Protein AF-A0A2E3MHT1-F1 (afdb_monomer)

Sequence (95 aa):
MANIQGMTSIAVALLIGLGALGTAIGFGLLGGKFLEGAARQPEMVPMLQMKMFIVAGLLDAVTMIGVAIALFFVFNNPFAGEVAKFLMAHGVKLT

Solvent-accessible surface area (backbone atoms only — not comparable to full-atom values): 5207 Å² total; per-residue (Å²): 110,70,69,60,54,55,54,47,53,52,52,32,51,49,46,42,50,54,32,52,50,52,46,52,54,48,50,51,54,50,51,52,53,48,51,56,46,35,73,76,37,63,88,48,34,73,61,50,52,55,54,46,51,55,52,50,50,55,52,47,49,60,35,50,52,44,42,52,52,30,51,41,51,71,78,59,36,63,71,61,50,53,54,51,52,54,36,52,76,70,72,49,79,87,122

Structure (mmCIF, N/CA/C/O backbone):
data_AF-A0A2E3MHT1-F1
#
_entry.id   AF-A0A2E3MHT1-F1
#
loop_
_atom_site.group_PDB
_atom_site.id
_atom_site.type_symbol
_atom_site.label_atom_id
_atom_site.label_alt_id
_atom_site.label_comp_id
_atom_site.label_asym_id
_atom_site.label_entity_id
_atom_site.label_seq_id
_atom_site.pdbx_PDB_ins_code
_atom_site.Cartn_x
_atom_site.Cartn_y
_atom_site.Cartn_z
_atom_site.occupancy
_atom_site.B_iso_or_equiv
_atom_site.auth_seq_id
_atom_site.auth_comp_id
_atom_site.auth_asym_id
_atom_site.auth_atom_id
_atom_site.pdbx_PDB_model_num
ATOM 1 N N . MET A 1 1 ? 19.522 -2.858 -24.284 1.00 64.75 1 MET A N 1
ATOM 2 C CA . MET A 1 1 ? 18.632 -3.706 -23.458 1.00 64.75 1 MET A CA 1
ATOM 3 C C . MET A 1 1 ? 18.906 -3.580 -21.959 1.00 64.75 1 MET A C 1
ATOM 5 O O . MET A 1 1 ? 17.964 -3.295 -21.233 1.00 64.75 1 MET A O 1
ATOM 9 N N . ALA A 1 2 ? 20.163 -3.674 -21.499 1.00 74.50 2 ALA A N 1
ATOM 10 C CA . ALA A 1 2 ? 20.514 -3.572 -20.072 1.00 74.50 2 ALA A CA 1
ATOM 11 C C . ALA A 1 2 ? 20.040 -2.275 -19.371 1.00 74.50 2 ALA A C 1
ATOM 13 O O . ALA A 1 2 ? 19.421 -2.351 -18.316 1.00 74.50 2 ALA A O 1
ATOM 14 N N . ASN A 1 3 ? 20.232 -1.092 -19.977 1.00 79.56 3 ASN A N 1
ATOM 15 C CA . ASN A 1 3 ? 19.769 0.176 -19.377 1.00 79.56 3 ASN A CA 1
ATOM 16 C C . ASN A 1 3 ? 18.239 0.261 -19.234 1.00 79.56 3 ASN A C 1
ATOM 18 O O . ASN A 1 3 ? 17.745 0.772 -18.236 1.00 79.56 3 ASN A O 1
ATOM 22 N N . ILE A 1 4 ? 17.480 -0.269 -20.200 1.00 76.94 4 ILE A N 1
ATOM 23 C CA . ILE A 1 4 ? 16.006 -0.254 -20.167 1.00 76.94 4 ILE A CA 1
ATOM 24 C C . ILE A 1 4 ? 15.501 -1.165 -19.047 1.00 76.94 4 ILE A C 1
ATOM 26 O O . ILE A 1 4 ? 14.614 -0.782 -18.287 1.00 76.94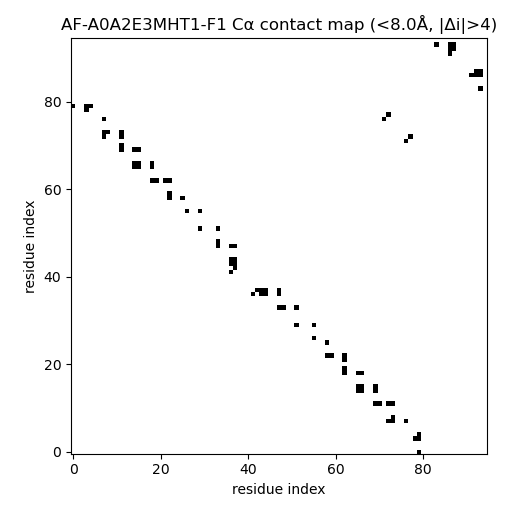 4 ILE A O 1
ATOM 30 N N . GLN A 1 5 ? 16.100 -2.349 -18.908 1.00 77.31 5 GLN A N 1
ATOM 31 C CA . GLN A 1 5 ? 15.783 -3.267 -17.817 1.00 77.31 5 GLN A CA 1
ATOM 32 C C . GLN A 1 5 ? 16.141 -2.664 -16.453 1.00 77.31 5 GLN A C 1
ATOM 34 O O . GLN A 1 5 ? 15.310 -2.713 -15.552 1.00 77.31 5 GLN A O 1
ATOM 39 N N . GLY A 1 6 ? 17.310 -2.026 -16.324 1.00 80.75 6 GLY A N 1
ATOM 40 C CA . GLY A 1 6 ? 17.737 -1.356 -15.091 1.00 80.75 6 GLY A CA 1
ATOM 41 C C . GLY A 1 6 ? 16.840 -0.182 -14.679 1.00 80.75 6 GLY A C 1
ATOM 42 O O . GLY A 1 6 ? 16.485 -0.048 -13.513 1.00 80.75 6 GLY A O 1
ATOM 43 N N . MET A 1 7 ? 16.407 0.653 -15.627 1.00 84.62 7 MET A N 1
ATOM 44 C CA . MET A 1 7 ? 15.461 1.736 -15.321 1.00 84.62 7 MET A CA 1
ATOM 45 C C . MET A 1 7 ? 14.066 1.203 -14.980 1.00 84.62 7 MET A C 1
ATOM 47 O O . MET A 1 7 ? 13.399 1.740 -14.096 1.00 84.62 7 MET A O 1
ATOM 51 N N . THR A 1 8 ? 13.632 0.129 -15.644 1.00 82.56 8 THR A N 1
ATOM 52 C CA . THR A 1 8 ? 12.329 -0.489 -15.364 1.00 82.56 8 THR A CA 1
ATOM 53 C C . THR A 1 8 ? 12.309 -1.127 -13.979 1.00 82.56 8 THR A C 1
ATOM 55 O O . THR A 1 8 ? 11.330 -0.961 -13.259 1.00 82.56 8 THR A O 1
ATOM 58 N N . SER A 1 9 ? 13.379 -1.808 -13.562 1.00 83.19 9 SER A N 1
ATOM 59 C CA . SER A 1 9 ? 13.445 -2.411 -12.227 1.00 83.19 9 SER A CA 1
ATOM 60 C C . SER A 1 9 ? 13.420 -1.359 -11.114 1.00 83.19 9 SER A C 1
ATOM 62 O O . SER A 1 9 ? 12.740 -1.566 -10.111 1.00 83.19 9 SER A O 1
ATOM 64 N N . ILE A 1 10 ? 14.061 -0.201 -11.310 1.00 86.94 10 ILE A N 1
ATOM 65 C CA . ILE A 1 10 ? 13.960 0.936 -10.378 1.00 86.94 10 ILE A CA 1
ATOM 66 C C . ILE A 1 10 ? 12.525 1.481 -10.328 1.00 86.94 10 ILE A C 1
ATOM 68 O O . ILE A 1 10 ? 11.987 1.690 -9.241 1.00 86.94 10 ILE A O 1
ATOM 72 N N . ALA A 1 11 ? 11.883 1.678 -11.484 1.00 86.44 11 ALA A N 1
ATOM 73 C CA . ALA A 1 11 ? 10.499 2.153 -11.545 1.00 86.44 11 ALA A CA 1
ATOM 74 C C . ALA A 1 11 ? 9.529 1.185 -10.842 1.00 86.44 11 ALA A C 1
ATOM 76 O O . ALA A 1 11 ? 8.679 1.616 -10.066 1.00 86.44 11 ALA A O 1
ATOM 77 N N . VAL A 1 12 ? 9.700 -0.122 -11.053 1.00 88.06 12 VAL A N 1
ATOM 78 C CA . VAL A 1 12 ? 8.936 -1.186 -10.384 1.00 88.06 12 VAL A CA 1
ATOM 79 C C . VAL A 1 12 ? 9.165 -1.164 -8.873 1.00 88.06 12 VAL A C 1
ATOM 81 O O . VAL A 1 12 ? 8.199 -1.222 -8.114 1.00 88.06 12 VAL A O 1
ATOM 84 N N . ALA A 1 13 ? 10.419 -1.054 -8.426 1.00 87.81 13 ALA A N 1
ATOM 85 C CA . ALA A 1 13 ? 10.753 -1.008 -7.005 1.00 87.81 13 ALA A CA 1
ATOM 86 C C . ALA A 1 13 ? 10.098 0.192 -6.306 1.00 87.81 13 ALA A C 1
ATOM 88 O O . ALA A 1 13 ? 9.568 0.048 -5.204 1.00 87.81 13 ALA A O 1
ATOM 89 N N . LEU A 1 14 ? 10.071 1.355 -6.964 1.00 89.69 14 LEU A N 1
ATOM 90 C CA . LEU A 1 14 ? 9.375 2.540 -6.461 1.00 89.69 14 LEU A CA 1
ATOM 91 C C . LEU A 1 14 ? 7.857 2.350 -6.434 1.00 89.69 14 LEU A C 1
ATOM 93 O O . LEU A 1 14 ? 7.224 2.707 -5.445 1.00 89.69 14 LEU A O 1
ATOM 97 N N . LEU A 1 15 ? 7.271 1.769 -7.480 1.00 88.75 15 LEU A N 1
ATOM 98 C CA . LEU A 1 15 ? 5.824 1.563 -7.570 1.00 88.75 15 LEU A CA 1
ATOM 99 C C . LEU A 1 15 ? 5.331 0.610 -6.468 1.00 88.75 15 LEU A C 1
ATOM 101 O O . LEU A 1 15 ? 4.379 0.928 -5.755 1.00 88.75 15 LEU A O 1
ATOM 105 N N . ILE A 1 16 ? 6.030 -0.511 -6.262 1.00 89.94 16 ILE A N 1
ATOM 106 C CA . ILE A 1 16 ? 5.720 -1.464 -5.187 1.00 89.94 16 ILE A CA 1
ATOM 107 C C . ILE A 1 16 ? 6.006 -0.845 -3.814 1.00 89.94 16 ILE A C 1
ATOM 109 O O . ILE A 1 16 ? 5.168 -0.939 -2.920 1.00 89.94 16 ILE A O 1
ATOM 113 N N . GLY A 1 17 ? 7.161 -0.196 -3.637 1.00 88.25 17 GLY A N 1
ATOM 114 C CA . GLY A 1 17 ? 7.567 0.382 -2.355 1.00 88.25 17 GLY A CA 1
ATOM 115 C C . GLY A 1 17 ? 6.622 1.481 -1.872 1.00 88.25 17 GLY A C 1
ATOM 116 O O . GLY A 1 17 ? 6.171 1.451 -0.728 1.00 88.25 17 GLY A O 1
ATOM 117 N N . LEU A 1 18 ? 6.263 2.421 -2.748 1.00 89.56 18 LEU A N 1
ATOM 118 C CA . LEU A 1 18 ? 5.323 3.495 -2.419 1.00 89.56 18 LEU A CA 1
ATOM 119 C C . LEU A 1 18 ? 3.901 2.964 -2.199 1.00 89.56 18 LEU A C 1
ATOM 121 O O . LEU A 1 18 ? 3.218 3.430 -1.287 1.00 89.56 18 LEU A O 1
ATOM 125 N N . GLY A 1 19 ? 3.476 1.960 -2.973 1.00 88.69 19 GLY A N 1
ATOM 126 C CA . GLY A 1 19 ? 2.201 1.279 -2.748 1.00 88.69 19 GLY A CA 1
ATOM 127 C C . GLY A 1 19 ? 2.140 0.616 -1.368 1.00 88.69 19 GLY A C 1
ATOM 128 O O . GLY A 1 19 ? 1.213 0.863 -0.596 1.00 88.69 19 GLY A O 1
ATOM 129 N N . ALA A 1 20 ? 3.163 -0.168 -1.020 1.00 88.75 20 ALA A N 1
ATOM 130 C CA . ALA A 1 20 ? 3.250 -0.852 0.268 1.00 88.75 20 ALA A CA 1
ATOM 131 C C . ALA A 1 20 ? 3.252 0.130 1.452 1.00 88.75 20 ALA A C 1
ATOM 133 O O . ALA A 1 20 ? 2.593 -0.123 2.463 1.00 88.75 20 ALA A O 1
ATOM 134 N N . LEU A 1 21 ? 3.937 1.272 1.319 1.00 91.81 21 LEU A N 1
ATOM 135 C CA . LEU A 1 21 ? 3.920 2.333 2.330 1.00 91.81 21 LEU A CA 1
ATOM 136 C C . LEU A 1 21 ? 2.516 2.922 2.526 1.00 91.81 21 LEU A C 1
ATOM 138 O O . LEU A 1 21 ? 2.096 3.122 3.667 1.00 91.81 21 LEU A O 1
ATOM 142 N N . GLY A 1 22 ? 1.770 3.150 1.439 1.00 88.44 22 GLY A N 1
ATOM 143 C CA . GLY A 1 22 ? 0.378 3.601 1.501 1.00 88.44 22 GLY A CA 1
ATOM 144 C C . GLY A 1 22 ? -0.518 2.630 2.274 1.00 88.44 22 GLY A C 1
ATOM 145 O O . GLY A 1 22 ? -1.248 3.050 3.177 1.00 88.44 22 GLY A O 1
ATOM 146 N N . THR A 1 23 ? -0.399 1.327 1.992 1.00 91.19 23 THR A N 1
ATOM 147 C CA . THR A 1 23 ? -1.136 0.287 2.727 1.00 91.19 23 THR A CA 1
ATOM 148 C C . THR A 1 23 ? -0.747 0.248 4.202 1.00 91.19 23 THR A C 1
ATOM 150 O O . THR A 1 23 ? -1.625 0.218 5.064 1.00 91.19 23 THR A O 1
ATOM 153 N N . ALA A 1 24 ? 0.550 0.292 4.517 1.00 91.06 24 ALA A N 1
ATOM 154 C CA . ALA A 1 24 ? 1.043 0.215 5.891 1.00 91.06 24 ALA A CA 1
ATOM 155 C C . ALA A 1 24 ? 0.513 1.362 6.769 1.00 91.06 24 ALA A C 1
ATOM 157 O O . ALA A 1 24 ? 0.019 1.126 7.874 1.00 91.06 24 ALA A O 1
ATOM 158 N N . ILE A 1 25 ? 0.555 2.599 6.261 1.00 92.75 25 ILE A N 1
ATOM 159 C CA . ILE A 1 25 ? 0.018 3.773 6.967 1.00 92.75 25 I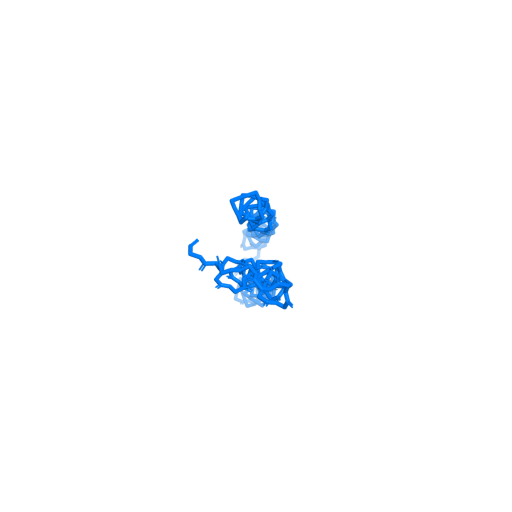LE A CA 1
ATOM 160 C C . ILE A 1 25 ? -1.503 3.656 7.111 1.00 92.75 25 ILE A C 1
ATOM 162 O O . ILE A 1 25 ? -2.054 3.890 8.189 1.00 92.75 25 ILE A O 1
ATOM 166 N N . GLY A 1 26 ? -2.175 3.256 6.034 1.00 90.94 26 GLY A N 1
ATOM 167 C CA . GLY A 1 26 ? -3.616 3.064 5.993 1.00 90.94 26 GLY A CA 1
ATOM 168 C C . GLY A 1 26 ? -4.131 2.087 7.047 1.00 90.94 26 GLY A C 1
ATOM 169 O O . GLY A 1 26 ? -5.004 2.438 7.842 1.00 90.94 26 GLY A O 1
ATOM 170 N N . PHE A 1 27 ? -3.548 0.887 7.101 1.00 90.50 27 PHE A N 1
ATOM 171 C CA . PHE A 1 27 ? -3.887 -0.123 8.104 1.00 90.50 27 PHE A CA 1
ATOM 172 C C . PHE A 1 27 ? -3.494 0.294 9.522 1.00 90.50 27 PHE A C 1
ATOM 174 O O . PHE A 1 27 ? -4.238 -0.006 10.455 1.00 90.50 27 PHE A O 1
ATOM 181 N N . GLY A 1 28 ? -2.384 1.016 9.702 1.00 91.75 28 GLY A N 1
ATOM 182 C CA . GLY A 1 28 ? -1.994 1.547 11.010 1.00 91.75 28 GLY A CA 1
ATOM 183 C C . GLY A 1 28 ? -3.042 2.501 11.592 1.00 91.75 28 GLY A C 1
ATOM 184 O O . GLY A 1 28 ? -3.431 2.372 12.755 1.00 91.75 28 GLY A O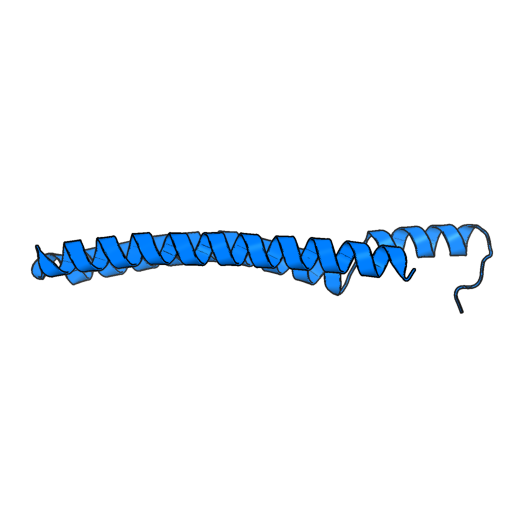 1
ATOM 185 N N . LEU A 1 29 ? -3.564 3.414 10.769 1.00 92.00 29 LEU A N 1
ATOM 186 C CA . LEU A 1 29 ? -4.611 4.357 11.176 1.00 92.00 29 LEU A CA 1
ATOM 187 C C . LEU A 1 29 ? -5.961 3.662 11.405 1.00 92.00 29 LEU A C 1
ATOM 189 O O . LEU A 1 29 ? -6.619 3.918 12.417 1.00 92.00 29 LEU A O 1
ATOM 193 N N . LEU A 1 30 ? -6.365 2.771 10.494 1.00 90.81 30 LEU A N 1
ATOM 194 C CA . LEU A 1 30 ? -7.611 2.003 10.608 1.00 90.81 30 LEU A CA 1
ATOM 195 C C . LEU A 1 30 ? -7.619 1.105 11.843 1.00 90.81 30 LEU A C 1
ATOM 197 O O . LEU A 1 30 ? -8.577 1.137 12.614 1.00 90.81 30 LEU A O 1
ATOM 201 N N . GLY A 1 31 ? -6.545 0.342 12.049 1.00 88.12 31 GLY A N 1
ATOM 202 C CA . GLY A 1 31 ? -6.383 -0.542 13.199 1.00 88.12 31 GLY A CA 1
ATOM 203 C C . GLY A 1 31 ? -6.358 0.236 14.512 1.00 88.12 31 GLY A C 1
ATOM 204 O O . GLY A 1 31 ? -7.054 -0.136 15.454 1.00 88.12 31 GLY A O 1
ATOM 205 N N . GLY A 1 32 ? -5.646 1.368 14.559 1.00 89.75 32 GLY A N 1
ATOM 206 C CA . GLY A 1 32 ? -5.628 2.243 15.734 1.00 89.75 32 GLY A CA 1
ATOM 207 C C . GLY A 1 32 ? -7.021 2.764 16.103 1.00 89.75 32 GLY A C 1
ATOM 208 O O . GLY A 1 32 ? -7.443 2.654 17.254 1.00 89.75 32 GLY A O 1
ATOM 209 N N . LYS A 1 33 ? -7.781 3.261 15.118 1.00 87.12 33 LYS A N 1
ATOM 210 C CA . LYS A 1 33 ? -9.153 3.757 15.333 1.00 87.12 33 LYS A CA 1
ATOM 211 C C . LYS A 1 33 ? -10.139 2.648 15.691 1.00 87.12 33 LYS A C 1
ATOM 213 O O . LYS A 1 33 ? -11.045 2.875 16.493 1.00 87.12 33 LYS A O 1
ATOM 218 N N . PHE A 1 34 ? -9.957 1.456 15.130 1.00 88.06 34 PHE A N 1
ATOM 219 C CA . PHE A 1 34 ? -10.741 0.281 15.493 1.00 88.06 34 PHE A CA 1
ATOM 220 C C . PHE A 1 34 ? -10.518 -0.108 16.959 1.00 88.06 34 PHE A C 1
ATOM 222 O O . PHE A 1 34 ? -11.493 -0.291 17.686 1.00 88.06 34 PHE A O 1
ATOM 229 N N . LEU A 1 35 ? -9.262 -0.159 17.416 1.00 87.31 35 LEU A N 1
ATOM 230 C CA . LEU A 1 35 ? -8.927 -0.474 18.808 1.00 87.31 35 LEU A CA 1
ATOM 231 C C . LEU A 1 35 ? -9.468 0.581 19.786 1.00 87.31 35 LEU A C 1
ATOM 233 O O . LEU A 1 35 ? -10.034 0.216 20.814 1.00 87.31 35 LEU A O 1
ATOM 237 N N . GLU A 1 36 ? -9.376 1.874 19.453 1.00 89.25 36 GLU A N 1
ATOM 238 C CA . GLU A 1 36 ? -9.995 2.950 20.247 1.00 89.25 36 GLU A CA 1
ATOM 239 C C . GLU A 1 36 ? -11.522 2.792 20.349 1.00 89.25 36 GLU A C 1
ATOM 241 O O . GLU A 1 36 ? -12.099 2.958 21.427 1.00 89.25 36 GLU A O 1
ATOM 246 N N . GLY A 1 37 ? -12.188 2.465 19.236 1.00 85.19 37 GLY A N 1
ATOM 247 C CA . GLY A 1 37 ? -13.633 2.237 19.197 1.00 85.19 37 GLY A CA 1
ATOM 248 C C . GLY A 1 37 ? -14.055 1.011 20.008 1.00 85.19 37 GLY A C 1
ATOM 249 O O . GLY A 1 37 ? -15.002 1.092 20.789 1.00 85.19 37 GLY A O 1
ATOM 250 N N . ALA A 1 38 ? -13.307 -0.087 19.885 1.00 86.25 38 ALA A N 1
ATOM 251 C CA . ALA A 1 38 ? -13.530 -1.319 20.634 1.00 86.25 38 ALA A CA 1
ATOM 252 C C . ALA A 1 38 ? -13.333 -1.127 22.146 1.00 86.25 38 ALA A C 1
ATOM 254 O O . ALA A 1 38 ? -14.113 -1.653 22.937 1.00 86.25 38 ALA A O 1
ATOM 255 N N . ALA A 1 39 ? -12.330 -0.339 22.549 1.00 87.25 39 ALA A N 1
ATOM 256 C CA . ALA A 1 39 ? -12.053 -0.051 23.955 1.00 87.25 39 ALA A CA 1
ATOM 257 C C . ALA A 1 39 ? -13.120 0.846 24.605 1.00 87.25 39 ALA A C 1
ATOM 259 O O . ALA A 1 39 ? -13.416 0.687 25.788 1.00 87.25 39 ALA A O 1
ATOM 260 N N . ARG A 1 40 ? -13.704 1.792 23.854 1.00 91.75 40 ARG A N 1
ATOM 261 C CA . ARG A 1 40 ? -14.743 2.700 24.375 1.00 91.75 40 ARG A CA 1
ATOM 262 C C . ARG A 1 40 ? -16.132 2.076 24.387 1.00 91.75 40 ARG A C 1
ATOM 264 O O . ARG A 1 40 ? -16.915 2.381 25.282 1.00 91.75 40 ARG A O 1
ATOM 271 N N . GLN A 1 41 ? -16.459 1.273 23.378 1.00 86.06 41 GLN A N 1
ATOM 272 C CA . GLN A 1 41 ? -17.784 0.682 23.206 1.00 86.06 41 GLN A CA 1
ATOM 273 C C . GLN A 1 41 ? -17.657 -0.766 22.710 1.00 86.06 41 GLN A C 1
ATOM 275 O O . GLN A 1 41 ? -17.763 -1.018 21.505 1.00 86.06 41 GLN A O 1
ATOM 280 N N . PRO A 1 42 ? -17.462 -1.734 23.625 1.00 79.44 42 PRO A N 1
ATOM 281 C CA . PRO A 1 42 ? -17.305 -3.144 23.262 1.00 79.44 42 PRO A CA 1
ATOM 282 C C . PRO A 1 42 ? -18.549 -3.714 22.559 1.00 79.44 42 PRO A C 1
ATOM 284 O O . PRO A 1 42 ? -18.444 -4.604 21.720 1.00 79.44 42 PRO A O 1
ATOM 287 N N . GLU A 1 43 ? -19.724 -3.148 22.828 1.00 85.31 43 GLU A N 1
ATOM 288 C CA . GLU A 1 43 ? -21.004 -3.525 22.213 1.00 85.31 43 GLU A CA 1
ATOM 289 C C . GLU A 1 43 ? -21.043 -3.243 20.700 1.00 85.31 43 GLU A C 1
ATOM 291 O O . GLU A 1 43 ? -21.722 -3.932 19.941 1.00 85.31 43 GLU A O 1
ATOM 296 N N . MET A 1 44 ? -20.267 -2.257 20.242 1.00 83.25 44 MET A N 1
ATOM 297 C CA . MET A 1 44 ? -20.212 -1.836 18.840 1.00 83.25 44 MET A CA 1
ATOM 298 C C . MET A 1 44 ? -19.132 -2.573 18.036 1.00 83.25 44 MET A C 1
ATOM 300 O O . MET A 1 44 ? -19.038 -2.381 16.820 1.00 83.25 44 MET A O 1
ATOM 304 N N . VAL A 1 45 ? -18.333 -3.438 18.672 1.00 83.44 45 VAL A N 1
ATOM 305 C CA . VAL A 1 45 ? -17.232 -4.185 18.035 1.00 83.44 45 VAL A CA 1
ATOM 306 C C . VAL A 1 45 ? -17.676 -4.979 16.802 1.00 83.44 45 VAL A C 1
ATOM 308 O O . VAL A 1 45 ? -17.019 -4.834 15.769 1.00 83.44 45 VA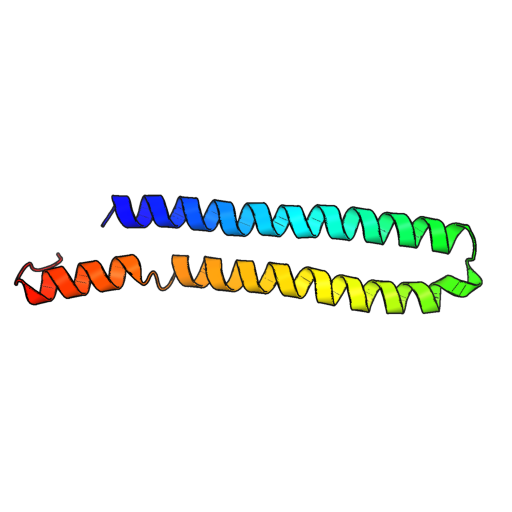L A O 1
ATOM 311 N N . PRO A 1 46 ? -18.790 -5.742 16.815 1.00 85.25 46 PRO A N 1
ATOM 312 C CA . PRO A 1 46 ? -19.210 -6.510 15.640 1.00 85.25 46 PRO A CA 1
ATOM 313 C C . PRO A 1 46 ? -19.524 -5.609 14.437 1.00 85.25 46 PRO A C 1
ATOM 315 O O . PRO A 1 46 ? -19.187 -5.929 13.296 1.00 85.25 46 PRO A O 1
ATOM 318 N N . MET A 1 47 ? -20.122 -4.439 14.691 1.00 86.56 47 MET A N 1
ATOM 319 C CA . MET A 1 47 ? -20.432 -3.459 13.649 1.00 86.56 47 MET A CA 1
ATOM 320 C C . MET A 1 47 ? -19.163 -2.769 13.128 1.00 86.56 47 MET A C 1
ATOM 322 O O . MET A 1 47 ? -19.013 -2.572 11.919 1.00 86.56 47 MET A O 1
ATOM 326 N N . LEU A 1 48 ? -18.242 -2.403 14.024 1.00 85.31 48 LEU A N 1
ATOM 327 C CA . LEU A 1 48 ? -16.973 -1.765 13.671 1.00 85.31 48 LEU A CA 1
ATOM 328 C C . LEU A 1 48 ? -16.043 -2.719 12.912 1.00 85.31 48 LEU A C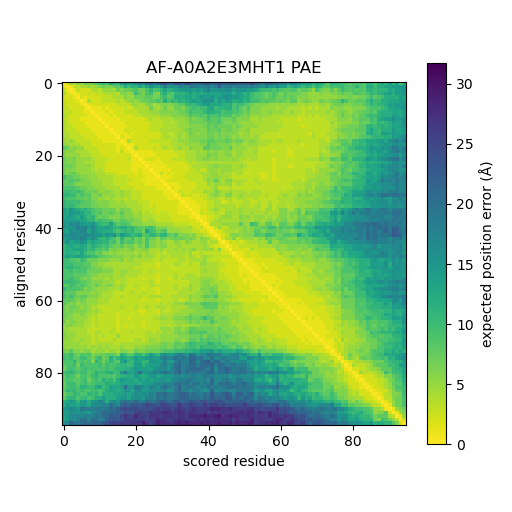 1
ATOM 330 O O . LEU A 1 48 ? -15.383 -2.280 11.975 1.00 85.31 48 LEU A O 1
ATOM 334 N N . GLN A 1 49 ? -16.034 -4.011 13.246 1.00 87.19 49 GLN A N 1
ATOM 335 C CA . GLN A 1 49 ? -15.217 -5.021 12.569 1.00 87.19 49 GLN A CA 1
ATOM 336 C C . GLN A 1 49 ? -15.654 -5.215 11.112 1.00 87.19 49 GLN A C 1
ATOM 338 O O . GLN A 1 49 ? -14.806 -5.24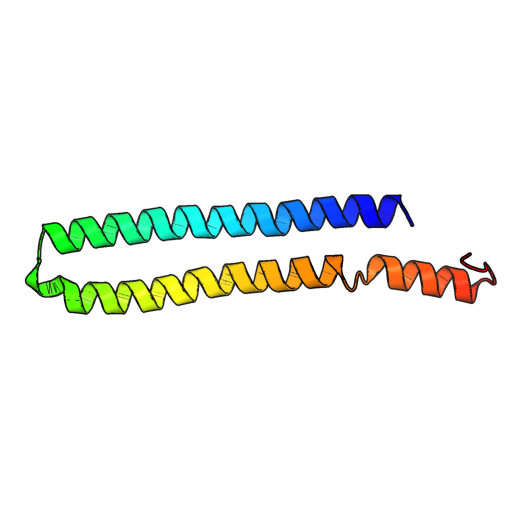8 10.221 1.00 87.19 49 GLN A O 1
ATOM 343 N N . MET A 1 50 ? -16.964 -5.283 10.845 1.00 90.06 50 MET A N 1
ATOM 344 C CA . MET A 1 50 ? -17.474 -5.384 9.472 1.00 90.06 50 MET A CA 1
ATOM 345 C C . MET A 1 50 ? -17.095 -4.145 8.646 1.00 90.06 50 MET A C 1
ATOM 347 O O . MET A 1 50 ? -16.592 -4.270 7.530 1.00 90.06 50 MET A O 1
ATOM 351 N N . LYS A 1 51 ? -17.267 -2.943 9.213 1.00 87.19 51 LYS A N 1
ATOM 352 C CA . LYS A 1 51 ? -16.870 -1.687 8.557 1.00 87.19 51 LYS A CA 1
ATOM 353 C C . LYS A 1 51 ? -15.360 -1.620 8.321 1.00 87.19 51 LYS A C 1
ATOM 355 O O . LYS A 1 51 ? -14.940 -1.204 7.245 1.00 87.19 51 LYS A O 1
ATOM 360 N N . MET A 1 52 ? -14.557 -2.071 9.285 1.00 88.44 52 MET A N 1
ATOM 361 C CA . MET A 1 52 ? -13.103 -2.154 9.153 1.00 88.44 52 MET A CA 1
ATOM 362 C C . MET A 1 52 ? -12.713 -3.067 7.991 1.00 88.44 52 MET A C 1
ATOM 364 O O . MET A 1 52 ? -11.899 -2.655 7.179 1.00 88.44 52 MET A O 1
ATOM 368 N N . PHE A 1 53 ? -13.310 -4.255 7.863 1.00 88.12 53 PHE A N 1
ATOM 369 C CA . PHE A 1 53 ? -13.004 -5.179 6.765 1.00 88.12 53 PHE A CA 1
ATOM 370 C C . PHE A 1 53 ? -13.361 -4.622 5.385 1.00 88.12 53 PHE A C 1
ATOM 372 O O . PHE A 1 53 ? -12.588 -4.798 4.447 1.00 88.12 53 PHE A O 1
ATOM 379 N N . ILE A 1 54 ? -14.491 -3.921 5.255 1.00 91.44 54 ILE A N 1
ATOM 380 C CA . ILE A 1 54 ? -14.889 -3.299 3.982 1.00 91.44 54 ILE A CA 1
ATOM 381 C C . ILE A 1 54 ? -13.865 -2.237 3.565 1.00 91.44 54 ILE A C 1
ATOM 383 O O . ILE A 1 54 ? -13.402 -2.234 2.425 1.00 91.44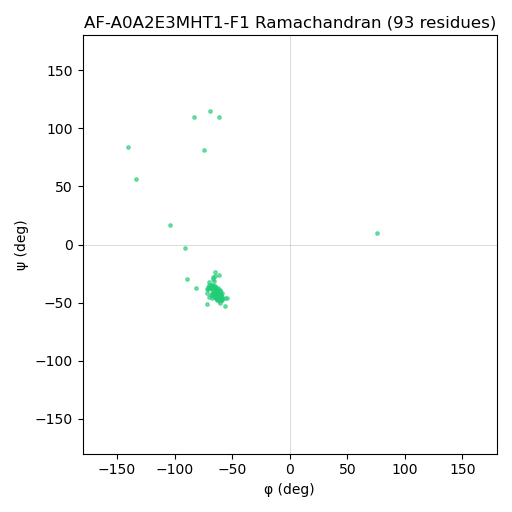 54 ILE A O 1
ATOM 387 N N . VAL A 1 55 ? -13.479 -1.352 4.490 1.00 90.69 55 VAL A N 1
ATOM 388 C CA . VAL A 1 55 ? -12.509 -0.289 4.189 1.00 90.69 55 VAL A CA 1
ATOM 389 C C . VAL A 1 55 ? -11.101 -0.861 4.013 1.00 90.69 55 VAL A C 1
ATOM 391 O O . VAL A 1 55 ? -10.389 -0.433 3.113 1.00 90.69 55 VAL A O 1
ATOM 394 N N . ALA A 1 56 ? -10.714 -1.857 4.810 1.00 90.62 56 ALA A N 1
ATOM 395 C CA . ALA A 1 56 ? -9.444 -2.564 4.678 1.00 90.62 56 ALA A CA 1
ATOM 396 C C . ALA A 1 56 ? -9.312 -3.254 3.314 1.00 90.62 56 ALA A C 1
ATOM 398 O O . ALA A 1 56 ? -8.279 -3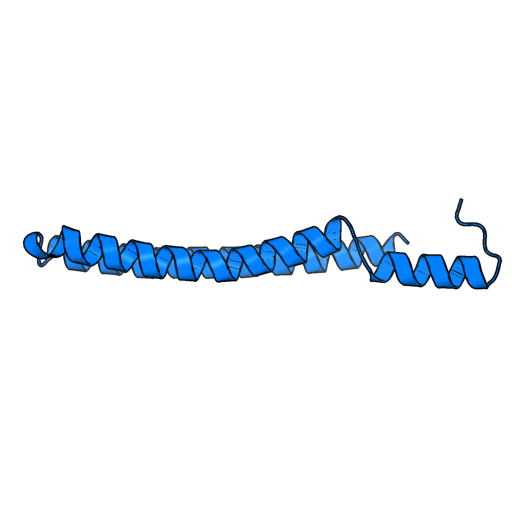.123 2.665 1.00 90.62 56 ALA A O 1
ATOM 399 N N . GLY A 1 57 ? -10.365 -3.933 2.850 1.00 91.38 57 GLY A N 1
ATOM 400 C CA . GLY A 1 57 ? -10.388 -4.553 1.527 1.00 91.38 57 GLY A CA 1
ATOM 401 C C . GLY A 1 57 ? -10.320 -3.524 0.398 1.00 91.38 57 GLY A C 1
ATOM 402 O O . GLY A 1 57 ? -9.585 -3.721 -0.565 1.00 91.38 57 GLY A O 1
ATOM 403 N N . LEU A 1 58 ? -11.029 -2.397 0.527 1.00 91.00 58 LEU A N 1
ATOM 404 C CA . LEU A 1 58 ? -10.951 -1.306 -0.450 1.00 91.00 58 LEU A CA 1
ATOM 405 C C . LEU A 1 58 ? -9.549 -0.682 -0.503 1.00 91.00 58 LEU A C 1
ATOM 407 O O . LEU A 1 58 ? -9.044 -0.378 -1.581 1.00 91.00 58 LEU A O 1
ATOM 411 N N . LEU A 1 59 ? -8.925 -0.503 0.659 1.00 91.31 59 LEU A N 1
ATOM 412 C CA . LEU A 1 59 ? -7.583 0.047 0.790 1.00 91.31 59 LEU A CA 1
ATOM 413 C C . LEU A 1 59 ? -6.537 -0.873 0.152 1.00 91.31 59 LEU A C 1
ATOM 415 O O . LEU A 1 59 ? -5.704 -0.402 -0.619 1.00 91.31 59 LEU A O 1
ATOM 419 N N . ASP A 1 60 ? -6.619 -2.178 0.412 1.00 90.38 60 ASP A N 1
ATOM 420 C CA . ASP A 1 60 ? -5.692 -3.157 -0.161 1.00 90.38 60 ASP A CA 1
ATOM 421 C C . ASP A 1 60 ? -5.903 -3.353 -1.672 1.00 90.38 60 ASP A C 1
ATOM 423 O O . ASP A 1 60 ? -4.942 -3.529 -2.423 1.00 90.38 60 ASP A O 1
ATOM 427 N N . ALA A 1 61 ? -7.144 -3.223 -2.159 1.00 91.69 61 ALA A N 1
ATOM 428 C CA . ALA A 1 61 ? -7.450 -3.308 -3.586 1.00 91.69 61 ALA A CA 1
ATOM 429 C C . ALA A 1 61 ? -6.693 -2.254 -4.414 1.00 91.69 61 ALA A C 1
ATOM 431 O O . ALA A 1 61 ? -6.157 -2.578 -5.475 1.00 91.69 61 ALA A O 1
ATOM 432 N N . VAL A 1 62 ? -6.599 -1.010 -3.929 1.00 89.00 62 VAL A N 1
ATOM 433 C CA . VAL A 1 62 ? -5.874 0.067 -4.632 1.00 89.00 62 VAL A CA 1
ATOM 434 C C . VAL A 1 62 ? -4.388 -0.270 -4.764 1.00 89.00 62 VAL A C 1
ATOM 436 O O . VAL A 1 62 ? -3.800 -0.121 -5.837 1.00 89.00 62 VAL A O 1
ATOM 439 N N . THR A 1 63 ? -3.784 -0.782 -3.697 1.00 89.62 63 THR A N 1
ATOM 440 C CA . THR A 1 63 ? -2.362 -1.130 -3.683 1.00 89.62 63 THR A CA 1
ATOM 441 C C . THR A 1 63 ? -2.067 -2.363 -4.530 1.00 89.62 63 THR A C 1
ATOM 443 O O . THR A 1 63 ? -1.076 -2.382 -5.264 1.00 89.62 63 THR A O 1
ATOM 446 N N . MET A 1 64 ? -2.953 -3.359 -4.512 1.00 90.38 64 MET A N 1
ATOM 447 C CA . MET A 1 64 ? -2.827 -4.557 -5.344 1.00 90.38 64 MET A CA 1
ATOM 448 C C . MET A 1 64 ? -2.958 -4.259 -6.840 1.00 90.38 64 MET A C 1
ATOM 450 O O . MET A 1 64 ? -2.273 -4.895 -7.641 1.00 90.38 64 MET A O 1
ATOM 454 N N . ILE A 1 65 ? -3.741 -3.250 -7.238 1.00 91.50 65 ILE A N 1
ATOM 455 C CA . ILE A 1 65 ? -3.742 -2.758 -8.627 1.00 91.50 65 ILE A CA 1
ATOM 456 C C . ILE A 1 65 ? -2.356 -2.213 -9.002 1.00 91.50 65 ILE A C 1
ATOM 458 O O . ILE A 1 65 ? -1.838 -2.527 -10.075 1.00 91.50 65 ILE A O 1
ATOM 462 N N . GLY A 1 66 ? -1.719 -1.454 -8.106 1.00 88.69 66 GLY A N 1
ATOM 463 C CA . GLY A 1 66 ? -0.344 -0.985 -8.294 1.00 88.69 66 GLY A CA 1
ATOM 464 C C . GLY A 1 66 ? 0.647 -2.140 -8.461 1.00 88.69 66 GLY A C 1
ATOM 465 O O . GLY A 1 66 ? 1.418 -2.164 -9.421 1.00 88.69 66 GLY A O 1
ATOM 466 N N . VAL A 1 67 ? 0.580 -3.148 -7.587 1.00 89.44 67 VAL A N 1
ATOM 467 C CA . VAL A 1 67 ? 1.426 -4.352 -7.674 1.00 89.44 67 VAL A CA 1
ATOM 468 C C . VAL A 1 67 ? 1.205 -5.106 -8.988 1.00 89.44 67 VAL A C 1
ATOM 470 O O . VAL A 1 67 ? 2.178 -5.515 -9.621 1.00 89.44 67 VAL A O 1
ATOM 473 N N . ALA A 1 68 ? -0.040 -5.248 -9.445 1.00 90.38 68 ALA A N 1
ATOM 474 C CA . ALA A 1 68 ? -0.344 -5.896 -10.719 1.00 90.38 68 ALA A CA 1
ATOM 475 C C . ALA A 1 68 ? 0.311 -5.167 -11.905 1.00 90.38 68 ALA A C 1
ATOM 477 O O . ALA A 1 68 ? 0.916 -5.804 -12.770 1.00 90.38 68 ALA A O 1
ATOM 478 N N . ILE A 1 69 ? 0.260 -3.831 -11.917 1.00 88.69 69 ILE A N 1
ATOM 479 C CA . ILE A 1 69 ? 0.917 -3.006 -12.941 1.00 88.69 69 ILE A CA 1
ATOM 480 C C . ILE A 1 69 ? 2.442 -3.152 -12.856 1.00 88.69 69 ILE A C 1
ATOM 482 O O . ILE A 1 69 ? 3.104 -3.333 -13.878 1.00 88.69 69 ILE A O 1
ATOM 486 N N . ALA A 1 70 ? 3.014 -3.131 -11.653 1.00 87.19 70 ALA A N 1
ATOM 487 C CA . ALA A 1 70 ? 4.444 -3.349 -11.455 1.00 87.19 70 ALA A CA 1
ATOM 488 C C . ALA A 1 70 ? 4.902 -4.718 -11.984 1.00 87.19 70 ALA A C 1
ATOM 490 O O . ALA A 1 70 ? 5.884 -4.793 -12.722 1.00 87.19 70 ALA A O 1
ATOM 491 N N . LEU A 1 71 ? 4.171 -5.792 -11.675 1.00 87.00 71 LEU A N 1
ATOM 492 C CA . LEU A 1 71 ? 4.469 -7.133 -12.184 1.00 87.00 71 LEU A CA 1
ATOM 493 C C . LEU A 1 71 ? 4.314 -7.219 -13.708 1.00 87.00 71 LEU A C 1
ATOM 495 O O . LEU A 1 71 ? 5.122 -7.879 -14.362 1.00 87.00 71 LEU A O 1
ATOM 499 N N . PHE A 1 72 ? 3.346 -6.506 -14.292 1.00 86.25 72 PHE A N 1
ATOM 500 C CA . PHE A 1 72 ? 3.227 -6.384 -15.745 1.00 86.25 72 PHE A CA 1
ATOM 501 C C . PHE A 1 72 ? 4.480 -5.750 -16.370 1.00 86.25 72 PHE A C 1
ATOM 503 O O . PHE A 1 72 ? 4.995 -6.273 -17.356 1.00 86.25 72 PHE A O 1
ATOM 510 N N . PHE A 1 73 ? 5.037 -4.692 -15.772 1.00 83.56 73 PHE A N 1
ATOM 511 C CA . PHE A 1 73 ? 6.293 -4.092 -16.241 1.00 83.56 73 PHE A CA 1
ATOM 512 C C . PHE A 1 73 ? 7.513 -5.009 -16.079 1.00 83.56 73 PHE A C 1
ATOM 514 O O . PHE A 1 73 ? 8.442 -4.910 -16.879 1.00 83.56 73 PHE A O 1
ATOM 521 N N . VAL A 1 74 ? 7.525 -5.899 -15.081 1.00 80.88 74 VAL A N 1
ATOM 522 C CA . VAL A 1 74 ? 8.611 -6.877 -14.887 1.00 80.88 74 VAL A CA 1
ATOM 523 C C . VAL A 1 74 ? 8.567 -7.975 -15.944 1.00 80.88 74 VAL A C 1
ATOM 525 O O . VAL A 1 74 ? 9.582 -8.250 -16.581 1.00 80.88 74 VAL A O 1
ATOM 528 N N . PHE A 1 75 ? 7.408 -8.608 -16.132 1.00 79.62 75 PHE A N 1
ATOM 529 C CA . PHE A 1 75 ? 7.293 -9.793 -16.985 1.00 79.62 75 PHE A CA 1
ATOM 530 C C . PHE A 1 75 ? 7.003 -9.470 -18.451 1.00 79.62 75 PHE A C 1
ATOM 532 O O . PHE A 1 75 ? 7.415 -10.221 -19.331 1.00 79.62 75 PHE A O 1
ATOM 539 N N . ASN A 1 76 ? 6.319 -8.362 -18.731 1.00 78.88 76 ASN A N 1
ATOM 540 C CA . ASN A 1 76 ? 5.900 -7.978 -20.075 1.00 78.88 76 ASN A CA 1
ATOM 541 C C . ASN A 1 76 ? 6.212 -6.503 -20.349 1.00 78.88 76 ASN A C 1
ATOM 543 O O . ASN A 1 76 ? 5.330 -5.706 -20.661 1.00 78.88 76 ASN A O 1
ATOM 547 N N . ASN A 1 77 ? 7.485 -6.135 -20.200 1.00 76.12 77 ASN A N 1
ATOM 548 C CA . ASN A 1 77 ? 7.932 -4.758 -20.351 1.00 76.12 77 ASN A CA 1
ATOM 549 C C . ASN A 1 77 ? 7.672 -4.218 -21.780 1.00 76.12 77 ASN A C 1
ATOM 551 O O . ASN A 1 77 ? 8.393 -4.600 -22.713 1.00 76.12 77 ASN A O 1
ATOM 555 N N . PRO A 1 78 ? 6.724 -3.276 -21.973 1.00 74.69 78 PRO A N 1
ATOM 556 C CA . PRO A 1 78 ? 6.407 -2.744 -23.298 1.00 74.69 78 PRO A CA 1
ATOM 557 C C . PRO A 1 78 ? 7.568 -1.934 -23.895 1.00 74.69 78 PRO A C 1
ATOM 559 O O . PRO A 1 78 ? 7.747 -1.920 -25.112 1.00 74.69 78 PRO A 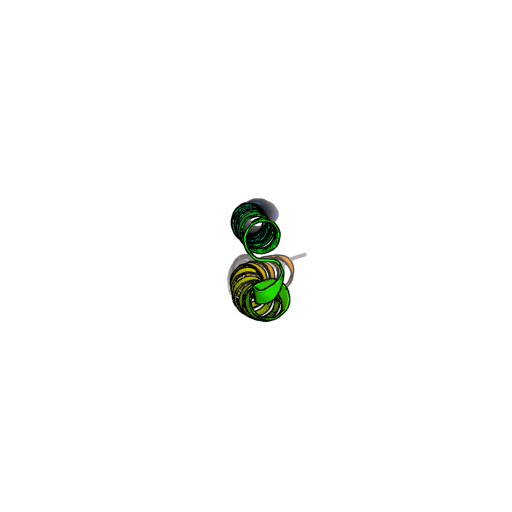O 1
ATOM 562 N N . PHE A 1 79 ? 8.414 -1.319 -23.061 1.00 72.81 79 PHE A N 1
ATOM 563 C CA . PHE A 1 79 ? 9.553 -0.520 -23.521 1.00 72.81 79 PHE A CA 1
ATOM 564 C C . PHE A 1 79 ? 10.666 -1.382 -24.119 1.00 72.81 79 PHE A C 1
ATOM 566 O O . PHE A 1 79 ? 11.289 -0.999 -25.107 1.00 72.81 79 PHE A O 1
ATOM 573 N N . ALA A 1 80 ? 10.903 -2.570 -23.557 1.00 71.12 80 ALA A N 1
ATOM 574 C CA . ALA A 1 80 ? 11.837 -3.527 -24.143 1.00 71.12 80 ALA A CA 1
ATOM 575 C C . ALA A 1 80 ? 11.290 -4.103 -25.463 1.00 71.12 80 ALA A C 1
ATOM 577 O O . ALA A 1 80 ? 12.049 -4.277 -26.419 1.00 71.12 80 ALA A O 1
ATOM 578 N N . GLY A 1 81 ? 9.975 -4.344 -25.528 1.00 71.62 81 GLY A N 1
ATOM 579 C CA . GLY A 1 81 ? 9.296 -4.849 -26.721 1.00 71.62 81 GLY A CA 1
ATOM 580 C C . GLY A 1 81 ? 9.375 -3.899 -27.918 1.00 71.62 81 GLY A C 1
ATOM 581 O O . GLY A 1 81 ? 9.714 -4.334 -29.018 1.00 71.62 81 GLY A O 1
ATOM 582 N N . GLU A 1 82 ? 9.126 -2.603 -27.722 1.00 75.75 82 GLU A N 1
ATOM 583 C CA . GLU A 1 82 ? 9.193 -1.616 -28.813 1.00 75.75 82 GLU A CA 1
ATOM 584 C C . GLU A 1 82 ? 10.620 -1.414 -29.345 1.00 75.75 82 GLU A C 1
ATOM 586 O O . GLU A 1 82 ? 10.828 -1.343 -30.557 1.00 75.75 82 GLU A O 1
ATOM 591 N N . VAL A 1 83 ? 11.636 -1.430 -28.473 1.00 73.06 83 VAL A N 1
ATOM 592 C CA . VAL A 1 83 ? 13.043 -1.352 -28.911 1.00 73.06 83 VAL A CA 1
ATOM 593 C C . VAL A 1 83 ? 13.459 -2.605 -29.685 1.00 73.06 83 VAL A C 1
ATOM 595 O O . VAL A 1 83 ? 14.170 -2.500 -30.685 1.00 73.06 83 VAL A O 1
ATOM 598 N N . ALA A 1 84 ? 12.993 -3.789 -29.278 1.00 70.06 84 ALA A N 1
ATOM 599 C CA . ALA A 1 84 ? 13.239 -5.021 -30.024 1.00 70.06 84 ALA A CA 1
ATOM 600 C C . ALA A 1 84 ? 12.583 -4.988 -31.415 1.00 70.06 84 ALA A C 1
ATOM 602 O O . ALA A 1 84 ? 13.246 -5.300 -32.405 1.00 70.06 84 ALA A O 1
ATOM 603 N N . LYS A 1 85 ? 11.323 -4.540 -31.516 1.00 73.00 85 LYS A N 1
ATOM 604 C CA . LYS A 1 85 ? 10.629 -4.366 -32.805 1.00 73.00 85 LYS A CA 1
ATOM 605 C C . LYS A 1 85 ? 11.346 -3.368 -33.713 1.00 73.00 85 LYS A C 1
ATOM 607 O O . LYS A 1 85 ? 11.524 -3.651 -34.895 1.00 73.00 85 LYS A O 1
ATOM 612 N N . PHE A 1 86 ? 11.791 -2.234 -33.171 1.00 73.81 86 PHE A N 1
ATOM 613 C CA . PHE A 1 86 ? 12.533 -1.225 -33.929 1.00 73.81 86 PHE A CA 1
ATOM 614 C C . PHE A 1 86 ? 13.851 -1.775 -34.495 1.00 73.81 86 PHE A C 1
ATOM 616 O O . PHE A 1 86 ? 14.153 -1.561 -35.669 1.00 73.81 86 PHE A O 1
ATOM 623 N N . LEU A 1 87 ? 14.616 -2.517 -33.687 1.00 70.12 87 LEU A N 1
ATOM 624 C CA . LEU A 1 87 ? 15.873 -3.140 -34.117 1.00 70.12 87 LEU A CA 1
ATOM 625 C C . LEU A 1 87 ? 15.648 -4.232 -35.171 1.00 70.12 87 LEU A C 1
ATOM 627 O O . LEU A 1 87 ? 16.379 -4.281 -36.161 1.00 70.12 87 LEU A O 1
ATOM 631 N N . MET A 1 88 ? 14.605 -5.054 -35.010 1.00 69.38 88 MET A N 1
ATOM 632 C CA . MET A 1 88 ? 14.212 -6.049 -36.015 1.00 69.38 88 MET A CA 1
ATOM 633 C C . MET A 1 88 ? 13.782 -5.393 -37.335 1.00 69.38 88 MET A C 1
ATOM 635 O O . MET A 1 88 ? 14.161 -5.874 -38.401 1.00 69.38 88 MET A O 1
ATOM 639 N N . ALA A 1 89 ? 13.056 -4.270 -37.278 1.00 74.88 89 ALA A N 1
ATOM 640 C CA . ALA A 1 89 ? 12.639 -3.513 -38.461 1.00 74.88 89 ALA A CA 1
ATOM 641 C C . ALA A 1 89 ? 13.821 -2.906 -39.244 1.00 74.88 89 ALA A C 1
ATOM 643 O O . ALA A 1 89 ? 13.704 -2.687 -40.446 1.00 74.88 89 ALA A O 1
ATOM 644 N N . HIS A 1 90 ? 14.966 -2.684 -38.589 1.00 74.06 90 HIS A N 1
ATOM 645 C CA . HIS A 1 90 ? 16.191 -2.155 -39.204 1.00 74.06 90 HIS A CA 1
ATOM 646 C C . HIS A 1 90 ? 17.269 -3.231 -39.443 1.00 74.06 90 HIS A C 1
ATOM 648 O O . HIS A 1 90 ? 18.433 -2.906 -39.665 1.00 74.06 90 HIS A O 1
ATOM 654 N N . GLY A 1 91 ? 16.901 -4.519 -39.417 1.00 63.66 91 GLY A N 1
ATOM 655 C CA . GLY A 1 91 ? 17.788 -5.624 -39.803 1.00 63.66 91 GLY A CA 1
ATOM 656 C C . GLY A 1 91 ? 18.870 -5.994 -38.781 1.00 63.66 91 GLY A C 1
ATOM 657 O O . GLY A 1 91 ? 19.745 -6.807 -39.087 1.00 63.66 91 GLY A O 1
ATOM 658 N N . VAL A 1 92 ? 18.819 -5.450 -37.562 1.00 66.94 92 VAL A N 1
ATOM 659 C CA . VAL A 1 92 ? 19.754 -5.802 -36.487 1.00 66.94 92 VAL A CA 1
ATOM 660 C C . VAL A 1 92 ? 19.262 -7.082 -35.810 1.00 66.94 92 VAL A C 1
ATOM 662 O O . VAL A 1 92 ? 18.240 -7.085 -35.121 1.00 66.94 92 VAL A O 1
ATOM 665 N N . LYS A 1 93 ? 19.979 -8.196 -36.009 1.00 56.66 93 LYS A N 1
ATOM 666 C CA . LYS A 1 93 ? 19.686 -9.459 -35.318 1.00 56.66 93 LYS A CA 1
ATOM 667 C C . LYS A 1 93 ? 20.031 -9.327 -33.834 1.00 56.66 93 LYS A C 1
ATOM 669 O O . LYS A 1 93 ? 21.191 -9.161 -33.473 1.00 56.66 93 LYS A O 1
ATOM 674 N N . LEU A 1 94 ? 19.002 -9.414 -32.995 1.00 59.44 94 LEU A N 1
ATOM 675 C CA . LEU A 1 94 ? 19.110 -9.544 -31.544 1.00 59.44 94 LEU A CA 1
ATOM 676 C C . LEU A 1 94 ? 19.559 -10.972 -31.200 1.00 59.44 94 LEU A C 1
ATOM 678 O O . LEU A 1 94 ? 18.724 -11.832 -30.927 1.00 59.44 94 LEU A O 1
ATOM 682 N N . THR A 1 95 ? 20.862 -11.235 -31.298 1.00 52.88 95 THR A N 1
ATOM 683 C CA . THR A 1 95 ? 21.520 -12.290 -30.504 1.00 52.88 95 THR A CA 1
ATOM 684 C C . THR A 1 95 ? 21.791 -11.795 -29.096 1.00 52.88 95 THR A C 1
ATOM 686 O O . THR A 1 95 ? 22.119 -10.592 -28.962 1.00 52.88 95 THR A O 1
#

Secondary structure (DSSP, 8-state):
-HHHHHHHHHHHHHHHHHHHHHHHHHHHHHHHHHHHHHHH-GGGHHHHHHHHHHHHHHHHHHHHHHHHHHHHHHHS-HHHHHHHHHHHHTT----

Foldseek 3Di:
DVVLLVVLVVVLCCLLVVLVVQLVVVCVVLVVVLVVCCVVCVVCNVVSVVVSVVVNVVSVVVSVVSNVVSVCCNPPNVVVVVVVVVCVVVVNDDD

pLDDT: mean 83.51, std 8.7, range [52.88, 92.75]

Mean predicted aligned error: 8.21 Å

Nearest PDB structures (foldseek):
  7p3w-assembly1_G  TM=9.480E-01  e=2.983E-07  Acinetobacter baumannii ATCC 17978
  8dbv-assembly1_R  TM=8.984E-01  e=8.486E-06  Escherichia coli
  7nkk-assembly1_P  TM=9.698E-01  e=9.322E-04  Mycolicibacterium smegmatis MC2 155
  7jgb-assembly1_2  TM=9.706E-01  e=1.112E-03  Mycolicibacterium smegmatis
  7njm-assembly1_Q  TM=9.678E-01  e=1.491E-03  Mycolicibacterium smegmatis MC2 155

Radius of gyration: 21.56 Å; Cα contacts (8 Å, |Δi|>4): 49; chains: 1; bounding box: 42×17×64 Å